Protein AF-A0A1I6XIE6-F1 (afdb_monomer)

pLDDT: mean 72.26, std 13.17, range [36.5, 91.75]

Secondary structure (DSSP, 8-state):
-HHHHHHHHHHHHHHHGGGGTS-HHHHHHHHHHHHHHHHHHHHHHHHHHHHHHHHHHHHHTTGGG---HHHHHHHHHHHHHHHHHHHHHH-S-HHHHHHTT---S-S-S-HHHHHHHHHHHHHHHHHHHHHHHHHGGGSS--

Sequence (142 aa):
MLKSLFIGFLTLLILWVPSYLLDYQITQEIQVPIKWLLIIVGAILLERVVKYLLFYPFKFFGIHKSKNVIVKHLLNFSFSAAYISLWLAVGINPINAVVQGKVPEKIFSNADFLMSALFFTAYAFLFSLLWILFNRGKSEQA

Radius of gyration: 20.96 Å; Cα contacts (8 Å, |Δi|>4): 92; chains: 1; bounding box: 47×37×60 Å

Organism: NCBI:txid477690

Solvent-accessible surface area (backbone atoms only — not comparable to full-atom values): 7848 Å² total; per-residue (Å²): 108,69,68,60,52,50,51,54,50,50,55,52,50,64,66,50,57,58,58,76,76,44,60,77,72,63,23,56,69,52,46,55,60,51,53,53,50,52,50,52,51,49,46,54,50,50,52,51,50,51,52,48,62,67,44,38,57,41,57,75,70,51,53,79,71,51,85,49,66,67,61,49,51,53,50,54,48,27,46,50,50,17,52,52,24,41,50,53,6,30,64,52,57,67,64,57,26,59,76,67,71,46,76,66,97,46,76,62,69,32,69,69,30,39,52,45,16,51,48,29,47,50,51,46,42,50,52,51,51,50,50,46,70,74,48,57,72,65,64,80,77,110

Structure (mmCIF, N/CA/C/O backbone):
data_AF-A0A1I6XIE6-F1
#
_entry.id   AF-A0A1I6XIE6-F1
#
loop_
_atom_site.group_PDB
_atom_site.id
_atom_site.type_symbol
_atom_site.label_atom_id
_atom_site.label_alt_id
_atom_site.label_comp_id
_atom_site.label_asym_id
_atom_site.label_entity_id
_atom_site.label_seq_id
_atom_site.pdbx_PDB_ins_code
_atom_site.Cartn_x
_atom_site.Cartn_y
_atom_site.Cartn_z
_atom_site.occupancy
_atom_site.B_iso_or_equiv
_atom_site.auth_seq_id
_atom_site.auth_comp_id
_atom_site.auth_asym_id
_atom_site.auth_atom_id
_atom_site.pdbx_PDB_model_num
ATOM 1 N N . MET A 1 1 ? -3.804 17.492 -3.279 1.00 50.41 1 MET A N 1
ATOM 2 C CA . MET A 1 1 ? -3.336 16.214 -3.866 1.00 50.41 1 MET A CA 1
ATOM 3 C C . MET A 1 1 ? -3.412 16.213 -5.390 1.00 50.41 1 MET A C 1
ATOM 5 O O . MET A 1 1 ? -2.395 15.940 -6.005 1.00 50.41 1 MET A O 1
ATOM 9 N N . LEU A 1 2 ? -4.541 16.584 -6.014 1.00 56.09 2 LEU A N 1
ATOM 10 C CA . LEU A 1 2 ? -4.630 16.655 -7.484 1.00 56.09 2 LEU A CA 1
ATOM 11 C C . LEU A 1 2 ? -3.647 17.673 -8.093 1.00 56.09 2 LEU A C 1
ATOM 13 O O . LEU A 1 2 ? -2.941 17.354 -9.036 1.00 56.09 2 LEU A O 1
ATOM 17 N N . LYS A 1 3 ? -3.514 18.859 -7.478 1.00 46.00 3 LYS A N 1
ATOM 18 C CA . LYS A 1 3 ? -2.573 19.903 -7.924 1.00 46.00 3 LYS A CA 1
ATOM 19 C C . LYS A 1 3 ? -1.106 19.450 -7.899 1.00 46.00 3 LYS A C 1
ATOM 21 O O . LYS A 1 3 ? -0.375 19.735 -8.830 1.00 46.00 3 LYS A O 1
ATOM 26 N N . SER A 1 4 ? -0.677 18.707 -6.875 1.00 54.34 4 SER A N 1
ATOM 27 C CA . SER A 1 4 ? 0.705 18.207 -6.785 1.00 54.34 4 SER A CA 1
ATOM 28 C C . SER A 1 4 ? 0.983 17.066 -7.766 1.00 54.34 4 SER A C 1
ATOM 30 O O . SER A 1 4 ? 2.081 16.980 -8.299 1.00 54.34 4 SER A O 1
ATOM 32 N N . LEU A 1 5 ? -0.012 16.206 -8.021 1.00 59.00 5 LEU A N 1
ATOM 33 C CA . LEU A 1 5 ? 0.053 15.182 -9.070 1.00 59.00 5 LEU A CA 1
ATOM 34 C C . LEU A 1 5 ? 0.125 15.819 -10.460 1.00 59.00 5 LEU A C 1
ATOM 36 O O . LEU A 1 5 ? 0.943 15.410 -11.272 1.00 59.00 5 LEU A O 1
ATOM 40 N N . PHE A 1 6 ? -0.681 16.853 -10.698 1.00 65.12 6 PHE A N 1
ATOM 41 C CA . PHE A 1 6 ? -0.697 17.602 -11.949 1.00 65.12 6 PHE A CA 1
ATOM 42 C C . PHE A 1 6 ? 0.631 18.320 -12.201 1.00 65.12 6 PHE A C 1
ATOM 44 O O . PHE A 1 6 ? 1.173 18.215 -13.292 1.00 65.12 6 PHE A O 1
ATOM 51 N N . ILE A 1 7 ? 1.202 18.974 -11.183 1.00 68.19 7 ILE A N 1
ATOM 52 C CA . ILE A 1 7 ? 2.517 19.624 -11.290 1.00 68.19 7 ILE A CA 1
ATOM 53 C C . ILE A 1 7 ? 3.618 18.591 -11.562 1.00 68.19 7 ILE A C 1
ATOM 55 O O . ILE A 1 7 ? 4.441 18.826 -12.436 1.00 68.19 7 ILE A O 1
ATOM 59 N N . GLY A 1 8 ? 3.606 17.442 -10.873 1.00 68.94 8 GLY A N 1
ATOM 60 C CA . GLY A 1 8 ? 4.566 16.357 -11.117 1.00 68.94 8 GLY A CA 1
ATOM 61 C C . GLY A 1 8 ? 4.443 15.731 -12.511 1.00 68.94 8 GLY A C 1
ATOM 62 O O . GLY A 1 8 ? 5.443 15.385 -13.132 1.00 68.94 8 GLY A O 1
ATOM 63 N N . PHE A 1 9 ? 3.218 15.616 -13.026 1.00 73.75 9 PHE A N 1
ATOM 64 C CA . PHE A 1 9 ? 2.970 15.185 -14.399 1.00 73.75 9 PHE A CA 1
ATOM 65 C C . PHE A 1 9 ? 3.477 16.221 -15.411 1.00 73.75 9 PHE A C 1
ATOM 67 O O . PHE A 1 9 ? 4.143 15.857 -16.375 1.00 73.75 9 PHE A O 1
ATOM 74 N N . LEU A 1 10 ? 3.230 17.512 -15.164 1.00 67.69 10 LEU A N 1
ATOM 75 C CA . LEU A 1 10 ? 3.666 18.598 -16.043 1.00 67.69 10 LEU A CA 1
ATOM 76 C C . LEU A 1 10 ? 5.197 18.693 -16.118 1.00 67.69 10 LEU A C 1
ATOM 78 O O . LEU A 1 10 ? 5.741 18.854 -17.206 1.00 67.69 10 LEU A O 1
ATOM 82 N N . THR A 1 11 ? 5.903 18.550 -14.991 1.00 68.12 11 THR A N 1
ATOM 83 C CA . THR A 1 11 ? 7.375 18.561 -14.972 1.00 68.12 11 THR A CA 1
ATOM 84 C C . THR A 1 11 ? 7.974 17.364 -15.702 1.00 68.12 11 THR A C 1
ATOM 86 O O . THR A 1 11 ? 8.954 17.533 -16.424 1.00 68.12 11 THR A O 1
ATOM 89 N N . LEU A 1 12 ? 7.373 16.177 -15.590 1.00 66.19 12 LEU A N 1
ATOM 90 C CA . LEU A 1 12 ? 7.780 15.014 -16.385 1.00 66.19 12 LEU A CA 1
ATOM 91 C C . LEU A 1 12 ? 7.573 15.235 -17.888 1.00 66.19 12 LEU A C 1
ATOM 93 O O . LEU A 1 12 ? 8.435 14.876 -18.686 1.00 66.19 12 LEU A O 1
ATOM 97 N N . LEU A 1 13 ? 6.454 15.849 -18.270 1.00 64.56 13 LEU A N 1
ATOM 98 C CA . LEU A 1 13 ? 6.112 16.114 -19.667 1.00 64.56 13 LEU A CA 1
ATOM 99 C C . LEU A 1 13 ? 7.070 17.149 -20.286 1.00 64.56 13 LEU A C 1
ATOM 101 O O . LEU A 1 13 ? 7.556 16.950 -21.397 1.00 64.56 13 LEU A O 1
ATOM 105 N N . ILE A 1 14 ? 7.428 18.192 -19.530 1.00 64.88 14 ILE A N 1
ATOM 106 C CA . ILE A 1 14 ? 8.407 19.218 -19.934 1.00 64.88 14 ILE A CA 1
ATOM 107 C C . ILE A 1 14 ? 9.820 18.638 -20.086 1.00 64.88 14 ILE A C 1
ATOM 109 O O . ILE A 1 14 ? 10.553 19.069 -20.969 1.00 64.88 14 ILE A O 1
ATOM 113 N N . LEU A 1 15 ? 10.205 17.650 -19.273 1.00 61.19 15 LEU A N 1
ATOM 114 C CA . LEU A 1 15 ? 11.486 16.950 -19.431 1.00 61.19 15 LEU A CA 1
ATOM 115 C C . LEU A 1 15 ? 11.482 15.989 -20.632 1.00 61.19 15 LEU A C 1
ATOM 117 O O . LEU A 1 15 ? 12.531 15.738 -21.214 1.00 61.19 15 LEU A O 1
ATOM 121 N N . TRP A 1 16 ? 10.316 15.469 -21.024 1.00 58.91 16 TRP A N 1
ATOM 122 C CA . TRP A 1 16 ? 10.178 14.475 -22.092 1.00 58.91 16 TRP A CA 1
ATOM 123 C C . TRP A 1 16 ? 10.113 15.088 -23.502 1.00 58.91 16 TRP A C 1
ATOM 125 O O . TRP A 1 16 ? 10.721 14.555 -24.428 1.00 58.91 16 TRP A O 1
ATOM 135 N N . VAL A 1 17 ? 9.439 16.227 -23.683 1.00 61.22 17 VAL A N 1
ATOM 136 C CA . VAL A 1 17 ? 9.246 16.880 -25.001 1.00 61.22 17 VAL A CA 1
ATOM 137 C C . VAL A 1 17 ? 10.556 17.277 -25.719 1.00 61.22 17 VAL A C 1
ATOM 139 O O . VAL A 1 17 ? 10.661 17.020 -26.920 1.00 61.22 17 VAL A O 1
ATOM 142 N N . PRO A 1 18 ? 11.592 17.820 -25.047 1.00 57.53 18 PRO A N 1
ATOM 143 C CA . PRO A 1 18 ? 12.859 18.175 -25.696 1.00 57.53 18 PRO A CA 1
ATOM 144 C C . PRO A 1 18 ? 13.613 16.964 -26.259 1.00 57.53 18 PRO A C 1
ATOM 146 O O . PRO A 1 18 ? 14.385 17.102 -27.204 1.00 57.53 18 PRO A O 1
ATOM 149 N N 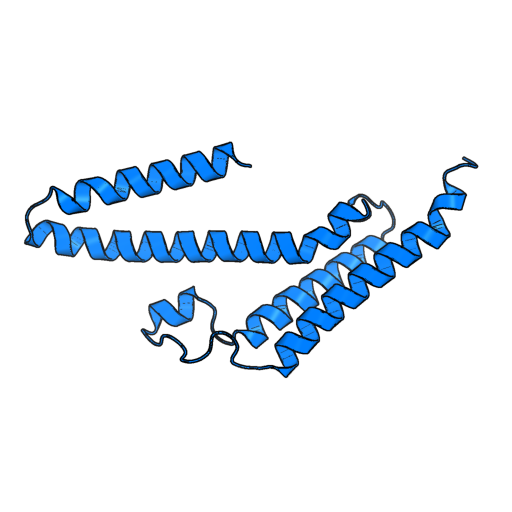. SER A 1 19 ? 13.357 15.763 -25.724 1.00 55.78 19 SER A N 1
ATOM 150 C CA . SER A 1 19 ? 14.005 14.521 -26.161 1.00 55.78 19 SER A CA 1
ATOM 151 C C . SER A 1 19 ? 13.533 14.005 -27.527 1.00 55.78 19 SER A C 1
ATOM 153 O O . SER A 1 19 ? 14.068 13.015 -28.003 1.00 55.78 19 SER A O 1
ATOM 155 N N . TYR A 1 20 ? 12.562 14.654 -28.177 1.00 54.84 20 TYR A N 1
ATOM 156 C CA . TYR A 1 20 ? 12.183 14.363 -29.569 1.00 54.84 20 TYR A CA 1
ATOM 157 C C . TYR A 1 20 ? 12.653 15.433 -30.564 1.00 54.84 20 TYR A C 1
ATOM 159 O O . TYR A 1 20 ? 12.559 15.219 -31.768 1.00 54.84 20 TYR A O 1
ATOM 167 N N . LEU A 1 21 ? 13.149 16.575 -30.073 1.00 58.03 21 LEU A N 1
ATOM 168 C CA . LEU A 1 21 ? 13.565 17.725 -30.889 1.00 58.03 21 LEU A CA 1
ATOM 169 C C . LEU A 1 21 ? 15.095 17.860 -31.013 1.00 58.03 21 LEU A C 1
ATOM 171 O O . LEU A 1 21 ? 15.567 18.699 -31.773 1.00 58.03 21 LEU A O 1
ATOM 175 N N . LEU A 1 22 ? 15.865 17.055 -30.271 1.00 54.62 22 LEU A N 1
ATOM 176 C CA . LEU A 1 22 ? 17.331 17.063 -30.258 1.00 54.62 22 LEU A CA 1
ATOM 177 C C . LEU A 1 22 ? 17.918 15.945 -31.135 1.00 54.62 22 LEU A C 1
ATOM 179 O O . LEU A 1 22 ? 17.409 14.825 -31.145 1.00 54.62 22 LEU A O 1
ATOM 183 N N . ASP A 1 23 ? 19.015 16.273 -31.820 1.00 52.06 23 ASP A N 1
ATOM 184 C CA . ASP A 1 23 ? 19.761 15.446 -32.779 1.00 52.06 23 ASP A CA 1
ATOM 185 C C . ASP A 1 23 ? 20.132 14.048 -32.238 1.00 52.06 23 ASP A C 1
ATOM 187 O O . ASP A 1 23 ? 20.514 13.929 -31.070 1.00 52.06 23 ASP A O 1
ATOM 191 N N . TYR A 1 24 ? 20.040 13.005 -33.081 1.00 52.31 24 TYR A N 1
ATOM 192 C CA . TYR A 1 24 ? 19.888 11.574 -32.710 1.00 52.31 24 TYR A CA 1
ATOM 193 C C . TYR A 1 24 ? 20.931 11.040 -31.698 1.00 52.31 24 TYR A C 1
ATOM 195 O O . TYR A 1 24 ? 20.648 10.140 -30.902 1.00 52.31 24 TYR A O 1
ATOM 203 N N . GLN A 1 25 ? 22.150 11.593 -31.713 1.00 50.16 25 GLN A N 1
ATOM 204 C CA . GLN A 1 25 ? 23.245 11.206 -30.812 1.00 50.16 25 GLN A CA 1
ATOM 205 C C . GLN A 1 25 ? 23.153 11.862 -29.424 1.00 50.16 25 GLN A C 1
ATOM 207 O O . GLN A 1 25 ? 23.402 11.195 -28.423 1.00 50.16 25 GLN A O 1
ATOM 212 N N . ILE A 1 26 ? 22.708 13.119 -29.340 1.00 53.44 26 ILE A N 1
ATOM 213 C CA . ILE A 1 26 ? 22.416 13.807 -28.067 1.00 53.44 26 ILE A CA 1
ATOM 214 C C . ILE A 1 26 ? 21.139 13.222 -27.448 1.00 53.44 26 ILE A C 1
ATOM 216 O O . ILE A 1 26 ? 20.995 13.126 -26.226 1.00 53.44 26 ILE A O 1
ATOM 220 N N . THR A 1 27 ? 20.214 12.763 -28.293 1.00 52.03 27 THR A N 1
ATOM 221 C CA . THR A 1 27 ? 18.988 12.106 -27.852 1.00 52.03 27 THR A CA 1
ATOM 222 C C . THR A 1 27 ? 19.258 10.805 -27.106 1.00 52.03 27 THR A C 1
ATOM 224 O O . THR A 1 27 ? 18.602 10.567 -26.101 1.00 52.03 27 THR A O 1
ATOM 227 N N . GLN A 1 28 ? 20.222 9.976 -27.521 1.00 52.72 28 GLN A N 1
ATOM 228 C CA . GLN A 1 28 ? 20.544 8.715 -26.828 1.00 52.72 28 GLN A CA 1
ATOM 229 C C . GLN A 1 28 ? 21.084 8.952 -25.406 1.00 52.72 28 GLN A C 1
ATOM 231 O O . GLN A 1 28 ? 20.621 8.304 -24.463 1.00 52.72 28 GLN A O 1
ATOM 236 N N . GLU A 1 29 ? 21.994 9.916 -25.230 1.00 58.81 29 GLU A N 1
ATOM 237 C CA . GLU A 1 29 ? 22.580 10.235 -23.918 1.00 58.81 29 GLU A CA 1
ATOM 238 C C . GLU A 1 29 ? 21.563 10.843 -22.940 1.00 58.81 29 GLU A C 1
ATOM 240 O O . GLU A 1 29 ? 21.622 10.572 -21.742 1.00 58.81 29 GLU A O 1
ATOM 245 N N . ILE A 1 30 ? 20.583 11.607 -23.436 1.00 60.75 30 ILE A N 1
ATOM 246 C CA . ILE A 1 30 ? 19.539 12.238 -22.611 1.00 60.75 30 ILE A CA 1
ATOM 247 C C . ILE A 1 30 ? 18.326 11.308 -22.398 1.00 60.75 30 ILE A C 1
ATOM 249 O O . ILE A 1 30 ? 17.695 11.323 -21.335 1.00 60.75 30 ILE A O 1
ATOM 253 N N . GLN A 1 31 ? 17.994 10.450 -23.368 1.00 60.81 31 GLN A N 1
ATOM 254 C CA . GLN A 1 31 ? 16.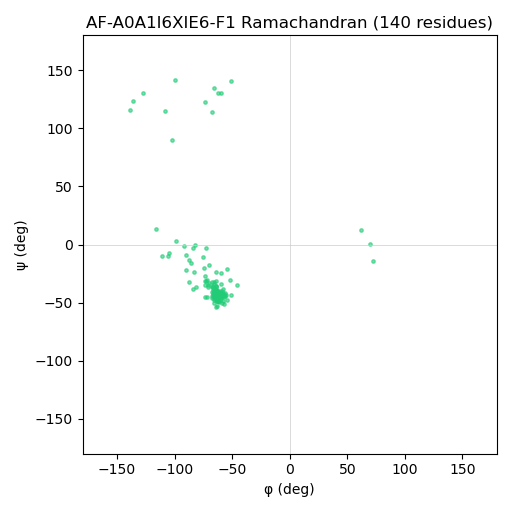841 9.547 -23.285 1.00 60.81 31 GLN A CA 1
ATOM 255 C C . GLN A 1 31 ? 17.005 8.473 -22.211 1.00 60.81 31 GLN A C 1
ATOM 257 O O . GLN A 1 31 ? 16.011 8.098 -21.587 1.00 60.81 31 GLN A O 1
ATOM 262 N N . VAL A 1 32 ? 18.218 7.958 -21.989 1.00 65.56 32 VAL A N 1
ATOM 263 C CA . VAL A 1 32 ? 18.444 6.912 -20.980 1.00 65.56 32 VAL A CA 1
ATOM 264 C C . VAL A 1 32 ? 18.144 7.439 -19.565 1.00 65.56 32 VAL A C 1
ATOM 266 O O . VAL A 1 32 ? 17.278 6.854 -18.907 1.00 65.56 32 VAL A O 1
ATOM 269 N N . PRO A 1 33 ? 18.723 8.564 -19.098 1.00 66.75 33 PRO A N 1
ATOM 270 C CA . PRO A 1 33 ? 18.370 9.168 -17.811 1.00 66.75 33 PRO A CA 1
ATOM 271 C C . PRO A 1 33 ? 16.879 9.504 -17.670 1.00 66.75 33 PRO A C 1
ATOM 273 O O . PRO A 1 33 ? 16.292 9.236 -16.622 1.00 66.75 33 PRO A O 1
ATOM 276 N N . ILE A 1 34 ? 16.238 10.040 -18.717 1.00 68.31 34 ILE A N 1
ATOM 277 C CA . ILE A 1 34 ? 14.806 10.387 -18.685 1.00 68.31 34 ILE A CA 1
ATOM 278 C C . ILE A 1 34 ? 13.924 9.139 -18.561 1.00 68.31 34 ILE A C 1
ATOM 280 O O . ILE A 1 34 ? 12.962 9.144 -17.790 1.00 68.31 34 ILE A O 1
ATOM 284 N N . LYS A 1 35 ? 14.244 8.053 -19.278 1.00 64.19 35 LYS A N 1
ATOM 285 C CA . LYS A 1 35 ? 13.528 6.772 -19.155 1.00 64.19 35 LYS A CA 1
ATOM 286 C C . LYS A 1 35 ? 13.613 6.235 -17.728 1.00 64.19 35 LYS A C 1
ATOM 288 O O . LYS A 1 35 ? 12.587 5.868 -17.160 1.00 64.19 35 LYS A O 1
ATOM 293 N N . TRP A 1 36 ? 14.800 6.251 -17.122 1.00 66.69 36 TRP A N 1
ATOM 294 C CA . TRP A 1 36 ? 14.973 5.842 -15.725 1.00 66.69 36 TRP A CA 1
ATOM 295 C C . TRP A 1 36 ? 14.206 6.737 -14.756 1.00 66.69 36 TRP A C 1
ATOM 297 O O . TRP A 1 36 ? 13.536 6.228 -13.859 1.00 66.69 36 TRP A O 1
ATOM 307 N N . LEU A 1 37 ? 14.235 8.053 -14.964 1.00 71.56 37 LEU A N 1
ATOM 308 C CA . LEU A 1 37 ? 13.479 9.003 -14.153 1.00 71.56 37 LEU A CA 1
ATOM 309 C C . LEU A 1 37 ? 11.967 8.729 -14.223 1.00 71.56 37 LEU A C 1
ATOM 311 O O . LEU A 1 37 ? 11.308 8.677 -13.187 1.00 71.56 37 LEU A O 1
ATOM 315 N N . LEU A 1 38 ? 11.422 8.478 -15.416 1.00 66.56 38 LEU A N 1
ATOM 316 C CA . LEU A 1 38 ? 10.014 8.110 -15.604 1.00 66.56 38 LEU A CA 1
ATOM 317 C C . LEU A 1 38 ? 9.651 6.805 -14.892 1.00 66.56 38 LEU A C 1
ATOM 319 O O . LEU A 1 38 ? 8.602 6.730 -14.254 1.00 66.56 38 LEU A O 1
ATOM 323 N N . ILE A 1 39 ? 10.519 5.796 -14.958 1.00 67.81 39 ILE A N 1
ATOM 324 C CA . ILE A 1 39 ? 10.309 4.513 -14.279 1.00 67.81 39 ILE A CA 1
ATOM 325 C C . ILE A 1 39 ? 10.317 4.706 -12.761 1.00 67.81 39 ILE A C 1
ATOM 327 O O . ILE A 1 39 ? 9.422 4.209 -12.078 1.00 67.81 39 ILE A O 1
ATOM 331 N N . ILE A 1 40 ? 11.293 5.446 -12.229 1.00 68.56 40 ILE A N 1
ATOM 332 C CA . ILE A 1 40 ? 11.398 5.730 -10.793 1.00 68.56 40 ILE A CA 1
ATOM 333 C C . ILE A 1 40 ? 10.155 6.488 -10.322 1.00 68.56 40 ILE A C 1
ATOM 335 O O . ILE A 1 40 ? 9.530 6.097 -9.335 1.00 68.56 40 ILE A O 1
ATOM 339 N N . VAL A 1 41 ? 9.750 7.540 -11.038 1.00 72.94 41 VAL A N 1
ATOM 340 C CA . VAL A 1 41 ? 8.551 8.304 -10.676 1.00 72.94 41 VAL A CA 1
ATOM 341 C C . VAL A 1 41 ? 7.294 7.440 -10.787 1.00 72.94 41 VAL A C 1
ATOM 343 O O . VAL A 1 41 ? 6.455 7.482 -9.887 1.00 72.94 41 VAL A O 1
ATOM 346 N N . GLY A 1 42 ? 7.176 6.611 -11.825 1.00 70.12 42 GLY A N 1
ATOM 347 C CA . GLY A 1 42 ? 6.083 5.652 -11.979 1.00 70.12 42 GLY A CA 1
ATOM 348 C C . GLY A 1 42 ? 5.999 4.667 -10.811 1.00 70.12 42 GLY A C 1
ATOM 349 O O . GLY A 1 42 ? 4.920 4.480 -10.247 1.00 70.12 42 GLY A O 1
ATOM 350 N N . ALA A 1 43 ? 7.131 4.106 -10.382 1.00 69.75 43 ALA A N 1
ATOM 351 C CA . ALA A 1 43 ? 7.197 3.212 -9.229 1.00 69.75 43 ALA A CA 1
ATOM 352 C C . ALA A 1 43 ? 6.789 3.920 -7.926 1.00 69.75 43 ALA A C 1
ATOM 354 O O . ALA A 1 43 ? 5.989 3.380 -7.163 1.00 69.75 43 ALA A O 1
ATOM 355 N N . ILE A 1 44 ? 7.253 5.155 -7.704 1.00 71.88 44 ILE A N 1
ATOM 356 C CA . ILE A 1 44 ? 6.872 5.968 -6.535 1.00 71.88 44 ILE A CA 1
ATOM 357 C C . ILE A 1 44 ? 5.367 6.277 -6.541 1.00 71.88 44 ILE A C 1
ATOM 359 O O . ILE A 1 44 ? 4.710 6.239 -5.495 1.00 71.88 44 ILE A O 1
ATOM 363 N N . LEU A 1 45 ? 4.799 6.606 -7.704 1.00 76.25 45 LEU A N 1
ATOM 364 C CA . LEU A 1 45 ? 3.365 6.860 -7.846 1.00 76.25 45 LEU A CA 1
A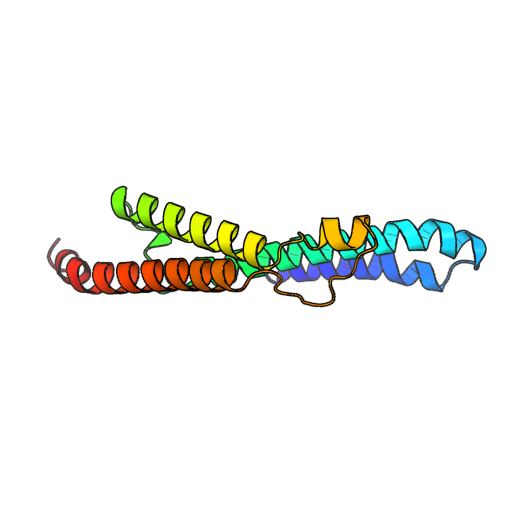TOM 365 C C . LEU A 1 45 ? 2.550 5.596 -7.572 1.00 76.25 45 LEU A C 1
ATOM 367 O O . LEU A 1 45 ? 1.581 5.657 -6.813 1.00 76.25 45 LEU A O 1
ATOM 371 N N . LEU A 1 46 ? 2.965 4.459 -8.126 1.00 77.50 46 LEU A N 1
ATOM 372 C CA . LEU A 1 46 ? 2.326 3.169 -7.893 1.00 77.50 46 LEU A CA 1
ATOM 373 C C . LEU A 1 46 ? 2.384 2.778 -6.411 1.00 77.50 46 LEU A C 1
ATOM 375 O O . LEU A 1 46 ? 1.356 2.431 -5.832 1.00 77.50 46 LEU A O 1
ATOM 379 N N . GLU A 1 47 ? 3.538 2.933 -5.763 1.00 78.94 47 GLU A N 1
ATOM 380 C CA . GLU A 1 47 ? 3.694 2.706 -4.323 1.00 78.94 47 GLU A CA 1
ATOM 381 C C . GLU A 1 47 ? 2.724 3.575 -3.507 1.00 78.94 47 GLU A C 1
ATOM 383 O O . GLU A 1 47 ? 2.067 3.092 -2.580 1.00 78.94 47 GLU A O 1
ATOM 388 N N . ARG A 1 48 ? 2.578 4.858 -3.865 1.00 78.25 48 ARG A N 1
ATOM 389 C CA . ARG A 1 48 ? 1.619 5.757 -3.207 1.00 78.25 48 ARG A CA 1
ATOM 390 C C . ARG A 1 48 ? 0.173 5.314 -3.404 1.00 78.25 48 ARG A C 1
ATOM 392 O O . ARG A 1 48 ? -0.597 5.380 -2.446 1.00 78.25 48 ARG A O 1
ATOM 399 N N . VAL A 1 49 ? -0.199 4.876 -4.606 1.00 79.50 49 VAL A N 1
ATOM 400 C CA . VAL A 1 49 ? -1.550 4.369 -4.898 1.00 79.50 49 VAL A CA 1
ATOM 401 C C . VAL A 1 49 ? -1.834 3.110 -4.084 1.00 79.50 49 VAL A C 1
ATOM 403 O O . VAL A 1 49 ? -2.870 3.037 -3.428 1.00 79.50 49 VAL A O 1
ATOM 406 N N . VAL A 1 50 ? -0.895 2.165 -4.042 1.00 83.12 50 VAL A N 1
ATOM 407 C CA . VAL A 1 50 ? -1.013 0.933 -3.250 1.00 83.12 50 VAL A CA 1
ATOM 408 C C . VAL A 1 50 ? -1.199 1.247 -1.767 1.00 83.12 50 VAL A C 1
ATOM 410 O O . VAL A 1 50 ? -2.154 0.772 -1.150 1.00 83.12 50 VAL A O 1
ATOM 413 N N . LYS A 1 51 ? -0.341 2.100 -1.194 1.00 84.50 51 LYS A N 1
ATOM 414 C CA . LYS A 1 51 ? -0.474 2.535 0.206 1.00 84.50 51 LYS A CA 1
ATOM 415 C C . LYS A 1 51 ? -1.825 3.196 0.459 1.00 84.50 51 LYS A C 1
ATOM 417 O O . LYS A 1 51 ? -2.448 2.939 1.484 1.00 84.50 51 LYS A O 1
ATOM 422 N N . TYR A 1 52 ? -2.293 4.029 -0.468 1.00 83.19 52 TYR A N 1
ATOM 423 C CA . TYR A 1 52 ? -3.592 4.680 -0.348 1.00 83.19 52 TYR A CA 1
ATOM 424 C C . TYR A 1 52 ? -4.749 3.674 -0.357 1.00 83.19 52 TYR A C 1
ATOM 426 O O . TYR A 1 52 ? -5.639 3.785 0.483 1.00 83.19 52 TYR A O 1
ATOM 434 N N . LEU A 1 53 ? -4.725 2.688 -1.258 1.00 82.38 53 LEU A N 1
ATOM 435 C CA . LEU A 1 53 ? -5.747 1.642 -1.354 1.00 82.38 53 LEU A CA 1
ATOM 436 C C . LEU A 1 53 ? -5.796 0.782 -0.088 1.00 82.38 53 LEU A C 1
ATOM 438 O O . LEU A 1 53 ? -6.869 0.598 0.480 1.00 82.38 53 LEU A O 1
ATOM 442 N N . LEU A 1 54 ? -4.638 0.334 0.402 1.00 82.44 54 LEU A N 1
ATOM 443 C CA . LEU A 1 54 ? -4.544 -0.445 1.641 1.00 82.44 54 LEU A CA 1
ATOM 444 C C . LEU A 1 54 ? -4.993 0.357 2.871 1.00 82.44 54 LEU A C 1
ATOM 446 O O . LEU A 1 54 ? -5.536 -0.204 3.818 1.00 82.44 54 LEU A O 1
ATOM 450 N N . PHE A 1 55 ? -4.787 1.675 2.864 1.00 81.69 55 PHE A N 1
ATOM 451 C CA . PHE A 1 55 ? -5.188 2.552 3.963 1.00 81.69 55 PHE A CA 1
ATOM 452 C C . PHE A 1 55 ? -6.651 3.026 3.873 1.00 81.69 55 PHE A C 1
ATOM 454 O O . PHE A 1 55 ? -7.211 3.527 4.852 1.00 81.69 55 PHE A O 1
ATOM 461 N N . TYR A 1 56 ? -7.288 2.885 2.708 1.00 81.88 56 TYR A N 1
ATOM 462 C CA . TYR A 1 56 ? -8.635 3.390 2.445 1.00 81.88 56 TYR A CA 1
ATOM 463 C C . TYR A 1 56 ? -9.700 2.894 3.439 1.00 81.88 56 TYR A C 1
ATOM 465 O O . TYR A 1 56 ? -10.449 3.743 3.935 1.00 81.88 56 TYR A O 1
ATOM 473 N N . PRO A 1 57 ? -9.744 1.600 3.828 1.00 72.38 57 PRO A N 1
ATOM 474 C CA . PRO A 1 57 ? -10.677 1.103 4.842 1.00 72.38 57 PRO A CA 1
ATOM 475 C C . PRO A 1 57 ? -10.660 1.932 6.134 1.00 72.38 57 PRO A C 1
ATOM 477 O O . PRO A 1 57 ? -11.698 2.323 6.664 1.00 72.38 57 PRO A O 1
ATOM 480 N N . PHE A 1 58 ? -9.468 2.290 6.609 1.00 75.56 58 PHE A N 1
ATOM 481 C CA . PHE A 1 58 ? -9.275 3.027 7.864 1.00 75.56 58 PHE A CA 1
ATOM 482 C C . PHE A 1 58 ? -9.698 4.483 7.761 1.00 75.56 58 PHE A C 1
ATOM 484 O O . PHE A 1 58 ? -10.138 5.106 8.739 1.00 75.56 58 PHE A O 1
ATOM 491 N N . LYS A 1 59 ? -9.546 5.043 6.562 1.00 81.62 59 LYS A N 1
ATOM 492 C CA . LYS A 1 59 ? -10.006 6.387 6.259 1.00 81.62 59 LYS A CA 1
ATOM 493 C C . LYS A 1 59 ? -11.527 6.439 6.180 1.00 81.62 59 LYS A C 1
ATOM 495 O O . LYS A 1 59 ? -12.108 7.333 6.792 1.00 81.62 59 LYS A O 1
ATOM 500 N N . PHE A 1 60 ? -12.141 5.476 5.492 1.00 79.75 60 PHE A N 1
ATOM 501 C CA . PHE A 1 60 ? -13.590 5.363 5.323 1.00 79.75 60 PHE A CA 1
ATOM 502 C C . PHE A 1 60 ? -14.316 5.298 6.671 1.00 79.75 60 PHE A C 1
ATOM 504 O O . PHE A 1 60 ? -15.260 6.044 6.911 1.00 79.75 60 PHE A O 1
ATOM 511 N N . PHE A 1 61 ? -13.800 4.489 7.595 1.00 77.25 61 PHE A N 1
ATOM 512 C CA . PHE A 1 61 ? -14.367 4.330 8.931 1.00 77.25 61 PHE A CA 1
ATOM 513 C C . PHE A 1 61 ? -13.957 5.431 9.934 1.00 77.25 61 PHE A C 1
ATOM 515 O O . PHE A 1 61 ? -14.351 5.397 11.096 1.00 77.25 61 PHE A O 1
ATOM 522 N N . GLY A 1 62 ? -13.141 6.416 9.541 1.00 77.12 62 GLY A N 1
ATOM 523 C CA . GLY A 1 62 ? -12.714 7.508 10.433 1.00 77.12 62 GLY A CA 1
ATOM 524 C C . GLY A 1 62 ? -11.760 7.095 11.567 1.00 77.12 62 GLY A C 1
ATOM 525 O O . GLY A 1 62 ? -11.301 7.939 12.336 1.00 77.12 62 GLY A O 1
ATOM 526 N N . ILE A 1 63 ? -11.397 5.815 11.646 1.00 78.75 63 ILE A N 1
ATOM 527 C CA . ILE A 1 63 ? -10.650 5.229 12.767 1.00 78.75 63 ILE A CA 1
ATOM 528 C C . ILE A 1 63 ? -9.173 5.632 12.747 1.00 78.75 63 ILE A C 1
ATOM 530 O O . ILE A 1 63 ? -8.519 5.667 13.786 1.00 78.75 63 ILE A O 1
ATOM 534 N N . HIS A 1 64 ? -8.663 6.071 11.595 1.00 75.69 64 HIS A N 1
ATOM 535 C CA . HIS A 1 64 ? -7.344 6.700 11.483 1.00 75.69 64 HIS A CA 1
ATOM 536 C C . HIS A 1 64 ? -7.140 7.908 12.425 1.00 75.69 64 HIS A C 1
ATOM 538 O O . HIS A 1 64 ? -5.996 8.263 12.706 1.00 75.69 64 HIS A O 1
ATOM 544 N N . LYS A 1 65 ? -8.219 8.541 12.920 1.00 78.75 65 LYS A N 1
ATOM 545 C CA . LYS A 1 65 ? -8.173 9.632 13.915 1.00 78.75 65 LYS A CA 1
ATOM 546 C C . LYS A 1 65 ? -8.448 9.176 15.351 1.00 78.75 65 LYS A C 1
ATOM 548 O O . LYS A 1 65 ? -8.521 10.015 16.248 1.00 78.75 65 LYS A O 1
ATOM 553 N N . SER A 1 66 ? -8.635 7.878 15.581 1.00 77.12 66 SER A N 1
ATOM 554 C CA . SER A 1 66 ? -8.922 7.354 16.913 1.00 77.12 66 SER A CA 1
ATOM 555 C C . SER A 1 66 ? -7.780 7.685 17.874 1.00 77.12 66 SER A C 1
ATOM 557 O O . SER A 1 66 ? -6.610 7.434 17.583 1.00 77.12 66 SER A O 1
ATOM 559 N N . LYS A 1 67 ? -8.127 8.234 19.043 1.00 79.88 67 LYS A N 1
ATOM 560 C CA . LYS A 1 67 ? -7.176 8.475 20.140 1.00 79.88 67 LYS A CA 1
ATOM 561 C C . LYS A 1 67 ? -6.809 7.183 20.881 1.00 79.88 67 LYS A C 1
ATOM 563 O O . LYS A 1 67 ? -5.883 7.188 21.684 1.00 79.88 67 LYS A O 1
ATOM 568 N N . ASN A 1 68 ? -7.523 6.081 20.628 1.00 84.50 68 ASN A N 1
ATOM 569 C CA . ASN A 1 68 ? -7.279 4.816 21.306 1.00 84.50 68 ASN A CA 1
ATOM 570 C C . ASN A 1 68 ? -5.989 4.155 20.784 1.00 84.50 68 ASN A C 1
ATOM 572 O O . ASN A 1 68 ? -5.851 3.866 19.593 1.00 84.50 68 ASN A O 1
ATOM 576 N N . VAL A 1 69 ? -5.052 3.897 21.699 1.00 84.00 69 VAL A N 1
ATOM 577 C CA . VAL A 1 69 ? -3.725 3.341 21.401 1.00 84.00 69 VAL A CA 1
ATOM 578 C C . VAL A 1 69 ? -3.815 1.940 20.793 1.00 84.00 69 VAL A C 1
ATOM 580 O O . VAL A 1 69 ? -3.089 1.661 19.839 1.00 84.00 69 VAL A O 1
ATOM 583 N N . ILE A 1 70 ? -4.731 1.096 21.283 1.00 84.81 70 ILE A N 1
ATOM 584 C CA . ILE A 1 70 ? -4.928 -0.289 20.817 1.00 84.81 70 ILE A CA 1
ATOM 585 C C . ILE A 1 70 ? -5.374 -0.282 19.359 1.00 84.81 70 ILE A C 1
ATOM 587 O O . ILE A 1 70 ? -4.787 -0.947 18.510 1.00 84.81 70 ILE A O 1
ATOM 591 N N . VAL A 1 71 ? -6.375 0.544 19.065 1.00 83.38 71 VAL A N 1
ATOM 592 C CA . VAL A 1 71 ? -6.902 0.733 17.715 1.00 83.38 71 VAL A CA 1
ATOM 593 C C . VAL A 1 71 ? -5.793 1.195 16.776 1.00 83.38 71 VAL A C 1
ATOM 595 O O . VAL A 1 71 ? -5.592 0.608 15.719 1.00 83.38 71 VAL A O 1
ATOM 598 N N . LYS A 1 72 ? -5.014 2.202 17.180 1.00 83.81 72 LYS A N 1
ATOM 599 C CA . LYS A 1 72 ? -3.915 2.728 16.365 1.00 83.81 72 LYS A CA 1
ATOM 600 C C . LYS A 1 72 ? -2.831 1.677 16.095 1.00 83.81 72 LYS A C 1
ATOM 602 O O . LYS A 1 72 ? -2.346 1.589 14.971 1.00 83.81 72 LYS A O 1
ATOM 607 N N . HIS A 1 73 ? -2.471 0.872 17.095 1.00 86.00 73 HIS A N 1
ATOM 608 C CA . HIS A 1 73 ? -1.470 -0.187 16.938 1.00 86.00 73 HIS A CA 1
ATOM 609 C C . HIS A 1 73 ? -1.962 -1.297 16.015 1.00 86.00 73 HIS A C 1
ATOM 611 O O . HIS A 1 73 ? -1.235 -1.686 15.103 1.00 86.00 73 HIS A O 1
ATOM 617 N N . LEU A 1 74 ? -3.202 -1.757 16.193 1.00 85.94 74 LEU A N 1
ATOM 618 C CA . LEU A 1 74 ? -3.760 -2.820 15.363 1.00 85.94 74 LEU A CA 1
ATOM 619 C C . LEU A 1 74 ? -3.894 -2.391 13.898 1.00 85.94 74 LEU A C 1
ATOM 621 O O . LEU A 1 74 ? -3.593 -3.164 12.988 1.00 85.94 74 LEU A O 1
ATOM 625 N N . LEU A 1 75 ? -4.289 -1.138 13.672 1.00 83.81 75 LEU A N 1
ATOM 626 C CA . LEU A 1 75 ? -4.350 -0.539 12.344 1.00 83.81 75 LEU A CA 1
ATOM 627 C C . LEU A 1 75 ? -2.969 -0.463 11.687 1.00 83.81 75 LEU A C 1
ATOM 629 O O . LEU A 1 75 ? -2.807 -0.899 10.549 1.00 83.81 75 LEU A O 1
ATOM 633 N N . ASN A 1 76 ? -1.967 0.039 12.411 1.00 85.44 76 ASN A N 1
ATOM 634 C CA . ASN A 1 76 ? -0.597 0.132 11.906 1.00 85.44 76 ASN A CA 1
ATOM 635 C C . ASN A 1 76 ? -0.011 -1.248 11.597 1.00 85.44 76 ASN A C 1
ATOM 637 O O . ASN A 1 76 ? 0.648 -1.415 10.569 1.00 85.44 76 ASN A O 1
ATOM 641 N N . PHE A 1 77 ? -0.271 -2.232 12.460 1.00 89.75 77 PHE A N 1
ATOM 6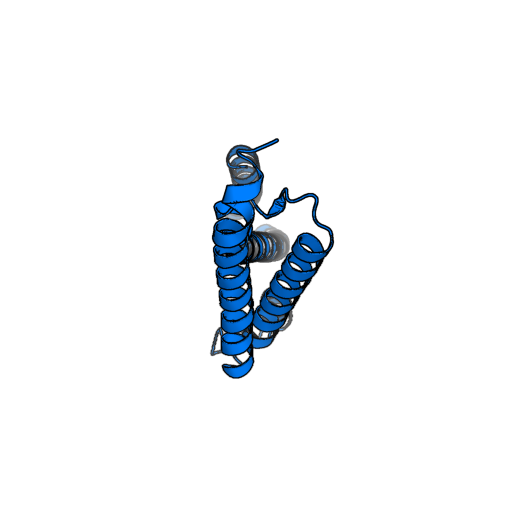42 C CA . PHE A 1 77 ? 0.162 -3.608 12.257 1.00 89.75 77 PHE A CA 1
ATOM 643 C C . PHE A 1 77 ? -0.484 -4.201 11.008 1.00 89.75 77 PHE A C 1
ATOM 645 O O . PHE A 1 77 ? 0.223 -4.657 10.115 1.00 89.75 77 PHE A O 1
ATOM 652 N N . SER A 1 78 ? -1.812 -4.125 10.905 1.00 86.88 78 SER A N 1
ATOM 653 C CA . SER A 1 78 ? -2.545 -4.727 9.789 1.00 86.88 78 SER A CA 1
ATOM 654 C C . SER A 1 78 ? -2.179 -4.078 8.454 1.00 86.88 78 SER A C 1
ATOM 656 O O . SER A 1 78 ? -1.992 -4.775 7.462 1.00 86.88 78 SER A O 1
ATOM 658 N N . PHE A 1 79 ? -2.004 -2.752 8.434 1.00 88.06 79 PHE A N 1
ATOM 659 C CA . PHE A 1 79 ? -1.502 -2.038 7.261 1.00 88.06 79 PHE A CA 1
ATOM 660 C C . PHE A 1 79 ? -0.093 -2.497 6.870 1.00 88.06 79 PHE A C 1
ATOM 662 O O . PHE A 1 79 ? 0.151 -2.802 5.705 1.00 88.06 79 PHE A O 1
ATOM 669 N N . SER A 1 80 ? 0.831 -2.558 7.832 1.00 88.81 80 SER A N 1
ATOM 670 C CA . SER A 1 80 ? 2.223 -2.942 7.567 1.00 88.81 80 SER A CA 1
ATOM 671 C C . SER A 1 80 ? 2.320 -4.387 7.087 1.00 88.81 80 SER A C 1
ATOM 673 O O . SER A 1 80 ? 3.025 -4.659 6.119 1.00 88.81 80 SER A O 1
ATOM 675 N N . ALA A 1 81 ? 1.568 -5.294 7.714 1.00 88.19 81 ALA A N 1
ATOM 676 C CA . ALA A 1 81 ? 1.492 -6.695 7.328 1.00 88.19 81 ALA A CA 1
ATOM 677 C C . ALA A 1 81 ? 0.914 -6.848 5.914 1.00 88.19 81 ALA A C 1
ATOM 679 O O . ALA A 1 81 ? 1.546 -7.476 5.071 1.00 88.19 81 ALA A O 1
ATOM 680 N N . ALA A 1 82 ? -0.209 -6.187 5.608 1.00 87.69 82 ALA A N 1
ATOM 681 C CA . ALA A 1 82 ? -0.787 -6.199 4.265 1.00 87.69 82 ALA A CA 1
ATOM 682 C C . ALA A 1 82 ? 0.183 -5.645 3.209 1.00 87.69 82 ALA A C 1
ATOM 684 O O . ALA A 1 82 ? 0.332 -6.227 2.138 1.00 87.69 82 ALA A O 1
ATOM 685 N N . TYR A 1 83 ? 0.874 -4.546 3.521 1.00 87.38 83 TYR A N 1
ATOM 686 C CA . TYR A 1 83 ? 1.832 -3.905 2.624 1.00 87.38 83 TYR A CA 1
ATOM 687 C C . TYR A 1 83 ? 3.052 -4.789 2.341 1.00 87.38 83 TYR A C 1
ATOM 689 O O . TYR A 1 83 ? 3.421 -4.970 1.182 1.00 87.38 83 TYR A O 1
ATOM 697 N N . ILE A 1 84 ? 3.661 -5.367 3.381 1.00 86.56 84 ILE A N 1
ATOM 698 C CA . ILE A 1 84 ? 4.801 -6.281 3.237 1.00 86.56 84 ILE A CA 1
ATOM 699 C C . ILE A 1 84 ? 4.378 -7.532 2.464 1.00 86.56 84 ILE A C 1
ATOM 701 O O . ILE A 1 84 ? 5.051 -7.907 1.505 1.00 86.56 84 ILE A O 1
ATOM 705 N N . SER A 1 85 ? 3.247 -8.144 2.825 1.00 86.81 85 SER A N 1
ATOM 706 C CA . SER A 1 85 ? 2.716 -9.311 2.119 1.00 86.81 85 SER A CA 1
ATOM 707 C C . SER A 1 85 ? 2.438 -9.010 0.647 1.00 86.81 85 SER A C 1
ATOM 709 O O . SER A 1 85 ? 2.772 -9.822 -0.205 1.00 86.81 85 SER A O 1
ATOM 711 N N . LEU A 1 86 ? 1.912 -7.830 0.312 1.00 86.81 86 LEU A N 1
ATOM 712 C CA . LEU A 1 86 ? 1.679 -7.452 -1.082 1.00 86.81 86 LEU A CA 1
ATOM 713 C C . LEU A 1 86 ? 2.993 -7.361 -1.870 1.00 86.81 86 LEU A C 1
ATOM 715 O O . LEU A 1 86 ? 3.076 -7.860 -2.989 1.00 86.81 86 LEU A O 1
ATOM 719 N N . TRP A 1 87 ? 4.040 -6.776 -1.286 1.00 83.62 87 TRP A N 1
ATOM 720 C CA . TRP A 1 87 ? 5.351 -6.721 -1.936 1.00 83.62 87 TRP A CA 1
ATOM 721 C C . TRP A 1 87 ? 5.985 -8.097 -2.112 1.00 83.62 87 TRP A C 1
ATOM 723 O O . TRP A 1 87 ? 6.551 -8.375 -3.169 1.00 83.62 87 TRP A O 1
ATOM 733 N N . LEU A 1 88 ? 5.850 -8.971 -1.116 1.00 82.38 88 LEU A N 1
ATOM 734 C CA . LEU A 1 88 ? 6.304 -10.359 -1.205 1.00 82.38 88 LEU A CA 1
ATOM 735 C C . LEU A 1 88 ? 5.510 -11.160 -2.246 1.00 82.38 88 LEU A C 1
ATOM 737 O O . LEU A 1 88 ? 6.079 -12.022 -2.909 1.00 82.38 88 LEU A O 1
ATOM 741 N N . ALA A 1 89 ? 4.228 -10.845 -2.439 1.00 84.06 89 ALA A N 1
ATOM 742 C CA . ALA A 1 89 ? 3.386 -11.461 -3.462 1.00 84.06 89 ALA A CA 1
ATOM 743 C C . ALA A 1 89 ? 3.816 -11.086 -4.882 1.00 84.06 89 ALA A C 1
ATOM 745 O O . ALA A 1 89 ? 3.757 -11.911 -5.793 1.00 84.06 89 ALA A O 1
ATOM 746 N N . VAL A 1 90 ? 4.258 -9.842 -5.073 1.00 76.75 90 VAL A N 1
ATOM 747 C CA . VAL A 1 90 ? 4.850 -9.389 -6.336 1.00 76.75 90 VAL A CA 1
ATOM 748 C C . VAL A 1 90 ? 6.238 -10.023 -6.516 1.00 76.75 90 VAL A C 1
ATOM 750 O O . VAL A 1 90 ? 6.603 -10.432 -7.615 1.00 76.75 90 VAL A O 1
ATOM 753 N N . GLY A 1 91 ? 6.999 -10.195 -5.431 1.00 61.03 91 GLY A N 1
ATOM 754 C CA . GLY A 1 91 ? 8.300 -10.885 -5.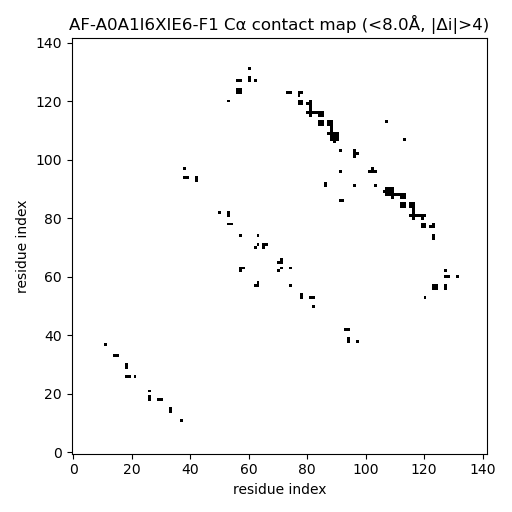381 1.00 61.03 91 GLY A CA 1
ATOM 755 C C . GLY A 1 91 ? 9.463 -10.126 -6.018 1.00 61.03 91 GLY A C 1
ATOM 756 O O . GLY A 1 91 ? 10.619 -10.437 -5.744 1.00 61.03 91 GLY A O 1
ATOM 757 N N . ILE A 1 92 ? 9.184 -9.081 -6.801 1.00 61.28 92 ILE A N 1
ATOM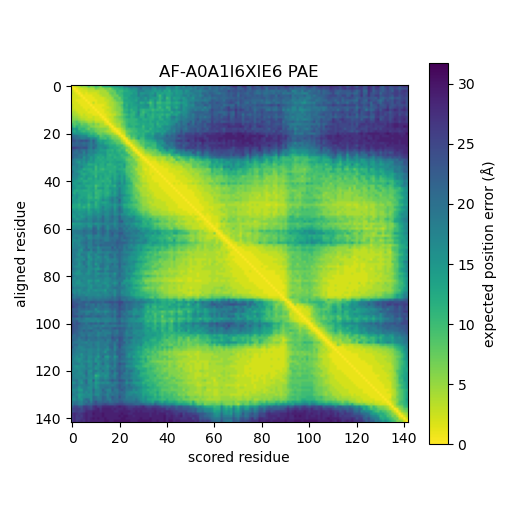 758 C CA . ILE A 1 92 ? 10.174 -8.119 -7.282 1.00 61.28 92 ILE A CA 1
ATOM 759 C C . ILE A 1 92 ? 9.589 -6.711 -7.140 1.00 61.28 92 ILE A C 1
ATOM 761 O O . ILE A 1 92 ? 8.536 -6.403 -7.689 1.00 61.28 92 ILE A O 1
ATOM 765 N N . ASN A 1 93 ? 10.276 -5.823 -6.422 1.00 62.38 93 ASN A N 1
ATOM 766 C CA . ASN A 1 93 ? 9.919 -4.403 -6.422 1.00 62.38 93 ASN A CA 1
ATOM 767 C C . ASN A 1 93 ? 10.086 -3.867 -7.868 1.00 62.38 93 ASN A C 1
ATOM 769 O O . ASN A 1 93 ? 11.143 -4.121 -8.442 1.00 62.38 93 ASN A O 1
ATOM 773 N N . PRO A 1 94 ? 9.117 -3.161 -8.488 1.00 55.47 94 PRO A N 1
ATOM 774 C CA . PRO A 1 94 ? 9.176 -2.678 -9.870 1.00 55.47 94 PRO A CA 1
ATOM 775 C C . PRO A 1 94 ? 10.506 -2.025 -10.245 1.00 55.47 94 PRO A C 1
ATOM 777 O O . PRO A 1 94 ? 10.997 -2.211 -11.351 1.00 55.47 94 PRO A O 1
ATOM 780 N N . ILE A 1 95 ? 11.131 -1.329 -9.293 1.00 59.59 95 ILE A N 1
ATOM 781 C CA . ILE A 1 95 ? 12.464 -0.741 -9.454 1.00 59.59 95 ILE A CA 1
ATOM 782 C C . ILE A 1 95 ? 13.521 -1.829 -9.701 1.00 59.59 95 ILE A C 1
ATOM 784 O O . ILE A 1 95 ? 14.277 -1.740 -10.662 1.00 59.59 95 ILE A O 1
ATOM 788 N N . ASN A 1 96 ? 13.540 -2.891 -8.895 1.00 61.00 96 ASN A N 1
ATOM 789 C CA . ASN A 1 96 ? 14.471 -4.010 -9.052 1.00 61.00 96 ASN A CA 1
ATOM 790 C C . ASN A 1 96 ? 14.219 -4.801 -10.343 1.00 61.00 96 ASN A C 1
ATOM 792 O O . ASN A 1 96 ? 15.183 -5.230 -10.969 1.00 61.00 96 ASN A O 1
ATOM 796 N N . ALA A 1 97 ? 12.959 -4.967 -10.765 1.00 59.00 97 ALA A N 1
ATOM 797 C CA . ALA A 1 97 ? 12.622 -5.657 -12.017 1.00 59.00 97 ALA A CA 1
ATOM 798 C C . ALA A 1 97 ? 13.208 -4.921 -13.227 1.00 59.00 97 ALA A C 1
ATOM 800 O O . ALA A 1 97 ? 13.793 -5.531 -14.122 1.00 59.00 97 ALA A O 1
ATOM 801 N N . VAL A 1 98 ? 13.102 -3.591 -13.214 1.00 59.09 98 VAL A N 1
ATOM 802 C CA . VAL A 1 98 ? 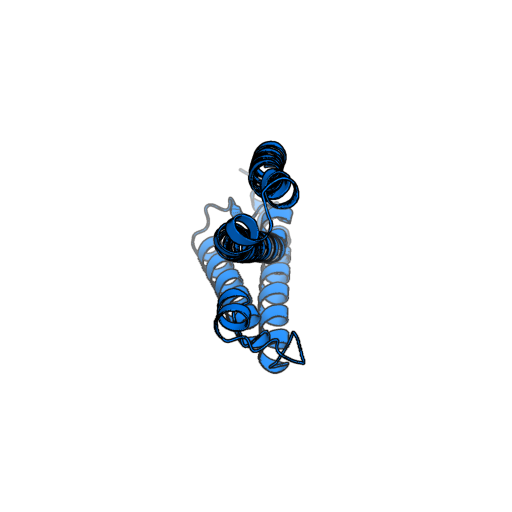13.618 -2.750 -14.291 1.00 59.09 98 VAL A CA 1
ATOM 803 C C . VAL A 1 98 ? 15.145 -2.665 -14.238 1.00 59.09 98 VAL A C 1
ATOM 805 O O . VAL A 1 98 ? 15.783 -2.848 -15.270 1.00 59.09 98 VAL A O 1
ATOM 808 N N . VAL A 1 99 ? 15.748 -2.459 -13.058 1.00 59.78 99 VAL A N 1
ATOM 809 C CA . VAL A 1 99 ? 17.218 -2.423 -12.877 1.00 59.78 99 VAL A CA 1
ATOM 810 C C . VAL A 1 99 ? 17.880 -3.723 -13.330 1.00 59.78 99 VAL A C 1
ATOM 812 O O . VAL A 1 99 ? 18.946 -3.691 -13.937 1.00 59.78 99 VAL A O 1
ATOM 815 N N . GLN A 1 100 ? 17.246 -4.867 -13.078 1.00 61.00 100 GLN A N 1
ATOM 816 C CA . GLN A 1 100 ? 17.788 -6.169 -13.466 1.00 61.00 100 GLN A CA 1
ATOM 817 C C . GLN A 1 100 ? 17.468 -6.556 -14.918 1.00 61.00 100 GLN A C 1
ATOM 819 O O . GLN A 1 100 ? 17.895 -7.624 -15.354 1.00 61.00 100 GLN A O 1
ATOM 824 N N . GLY A 1 101 ? 16.699 -5.744 -15.659 1.00 58.81 101 GLY A N 1
ATOM 825 C CA . GLY A 1 101 ? 16.239 -6.068 -17.016 1.00 58.81 101 GLY A CA 1
ATOM 826 C C . GLY A 1 101 ? 15.348 -7.315 -17.087 1.00 58.81 101 GLY A C 1
ATOM 827 O O . GLY A 1 101 ? 15.089 -7.835 -18.169 1.00 58.81 101 GLY A O 1
ATOM 828 N N . LYS A 1 102 ? 14.886 -7.813 -15.936 1.00 61.12 102 LYS A N 1
ATOM 829 C CA . LYS A 1 102 ? 14.062 -9.012 -15.809 1.00 61.12 102 LYS A CA 1
ATOM 830 C C . LYS A 1 102 ? 12.632 -8.563 -15.582 1.00 61.12 102 LYS A C 1
ATOM 832 O O . LYS A 1 102 ? 12.208 -8.372 -14.445 1.00 61.12 102 LYS A O 1
ATOM 837 N N . VAL A 1 103 ? 11.899 -8.378 -16.677 1.00 60.62 103 VAL A N 1
ATOM 838 C CA . VAL A 1 103 ? 10.443 -8.231 -16.609 1.00 60.62 103 VAL A CA 1
ATOM 839 C C . VAL A 1 103 ? 9.888 -9.588 -16.172 1.00 60.62 103 VAL A C 1
ATOM 841 O O . VAL A 1 103 ? 10.070 -10.564 -16.901 1.00 60.62 103 VAL A O 1
ATOM 844 N N . PRO A 1 104 ? 9.280 -9.704 -14.980 1.00 61.28 104 PRO A N 1
ATOM 845 C CA . PRO A 1 104 ? 8.734 -10.980 -14.551 1.00 61.28 104 PRO A CA 1
ATOM 846 C C . PRO A 1 104 ? 7.562 -11.366 -15.461 1.00 61.28 104 PRO A C 1
ATOM 848 O O . PRO A 1 104 ? 6.690 -10.543 -15.733 1.00 61.28 104 PRO A O 1
ATOM 851 N N . GLU A 1 105 ? 7.516 -12.626 -15.905 1.00 64.81 105 GLU A N 1
ATOM 852 C CA . GLU A 1 105 ? 6.411 -13.159 -16.726 1.00 64.81 105 GLU A CA 1
ATOM 853 C C . GLU A 1 105 ? 5.053 -13.067 -16.012 1.00 64.81 105 GLU A C 1
ATOM 855 O O . GLU A 1 105 ? 4.000 -13.030 -16.648 1.00 64.81 105 GLU A O 1
ATOM 860 N N . LYS A 1 106 ? 5.071 -13.023 -14.675 1.00 66.75 106 LYS A N 1
ATOM 861 C CA . LYS A 1 106 ? 3.890 -12.884 -13.824 1.00 66.75 106 LYS A CA 1
ATOM 862 C C . LYS A 1 106 ? 4.084 -11.731 -12.847 1.00 66.75 106 LYS A C 1
ATOM 864 O O . LYS A 1 106 ? 5.080 -11.679 -12.134 1.00 66.75 106 LYS A O 1
ATOM 869 N N . ILE A 1 107 ? 3.090 -10.843 -12.781 1.00 67.31 107 ILE A N 1
ATOM 870 C CA . ILE A 1 107 ? 3.059 -9.705 -11.844 1.00 67.31 107 ILE A CA 1
ATOM 871 C C . ILE A 1 107 ? 3.011 -10.196 -10.389 1.00 67.31 107 ILE A C 1
ATOM 873 O O . ILE A 1 107 ? 3.619 -9.588 -9.516 1.00 67.31 107 ILE A O 1
ATOM 877 N N . PHE A 1 108 ? 2.314 -11.305 -10.134 1.00 72.62 108 PHE A N 1
ATOM 878 C CA . PHE A 1 108 ? 2.293 -11.977 -8.838 1.00 72.62 108 PHE A CA 1
ATOM 879 C C . PHE A 1 108 ? 3.081 -13.276 -8.939 1.00 72.62 108 PHE A C 1
ATOM 881 O O . PHE A 1 108 ? 2.704 -14.191 -9.675 1.00 72.62 108 PHE A O 1
ATOM 888 N N . SER A 1 109 ? 4.184 -13.340 -8.208 1.00 75.56 109 SER A N 1
ATOM 889 C CA . SER A 1 109 ? 5.065 -14.504 -8.150 1.00 75.56 109 SER A CA 1
ATOM 890 C C . SER A 1 109 ? 4.669 -15.477 -7.043 1.00 75.56 109 SER A C 1
ATOM 892 O O . SER A 1 109 ? 4.992 -16.659 -7.141 1.00 75.56 109 SER A O 1
ATOM 894 N N . ASN A 1 110 ? 3.939 -15.017 -6.019 1.00 80.94 110 ASN A N 1
ATOM 895 C CA . ASN A 1 110 ? 3.530 -15.857 -4.898 1.00 80.94 110 ASN A CA 1
ATOM 896 C C . ASN A 1 110 ? 2.079 -15.585 -4.456 1.00 80.94 110 ASN A C 1
ATOM 898 O O . ASN A 1 110 ? 1.739 -14.498 -3.980 1.00 80.94 110 ASN A O 1
ATOM 902 N N . ALA A 1 111 ? 1.225 -16.601 -4.606 1.00 85.88 111 ALA A N 1
ATOM 903 C CA . ALA A 1 111 ? -0.198 -16.530 -4.281 1.00 85.88 111 ALA A CA 1
ATOM 904 C C . ALA A 1 111 ? -0.482 -16.533 -2.767 1.00 85.88 111 ALA A C 1
ATOM 906 O O . ALA A 1 111 ? -1.424 -15.870 -2.332 1.00 85.88 111 ALA A O 1
ATOM 907 N N . ASP A 1 112 ? 0.344 -17.198 -1.956 1.00 87.00 112 ASP A N 1
ATOM 908 C CA . ASP A 1 112 ? 0.157 -17.277 -0.500 1.00 87.00 112 ASP A CA 1
ATOM 909 C C . ASP A 1 112 ? 0.354 -15.907 0.152 1.00 87.00 112 ASP A C 1
ATOM 911 O O . ASP A 1 112 ? -0.406 -15.490 1.033 1.00 87.00 112 ASP A O 1
ATOM 915 N N . PHE A 1 113 ? 1.336 -15.147 -0.336 1.00 87.25 113 PHE A N 1
ATOM 916 C CA . PHE A 1 113 ? 1.549 -13.775 0.111 1.00 87.25 113 PHE A CA 1
ATOM 917 C C . PHE A 1 113 ? 0.442 -12.831 -0.365 1.00 87.25 113 PHE A C 1
ATOM 919 O O . PHE A 1 113 ? 0.059 -11.925 0.378 1.00 87.25 113 PHE A O 1
ATOM 926 N N . LEU A 1 114 ? -0.134 -13.059 -1.551 1.00 87.25 114 LEU A N 1
ATOM 927 C CA . LEU A 1 114 ? -1.284 -12.281 -2.019 1.00 87.25 114 LEU A CA 1
ATOM 928 C C . LEU A 1 114 ? -2.511 -12.530 -1.132 1.00 87.25 114 LEU A C 1
ATOM 930 O O . LEU A 1 114 ? -3.164 -11.581 -0.694 1.00 87.25 114 LEU A O 1
ATOM 934 N N . MET A 1 115 ? -2.779 -13.798 -0.811 1.00 87.94 115 MET A N 1
ATOM 935 C CA . MET A 1 115 ? -3.838 -14.191 0.122 1.00 87.94 115 MET A CA 1
ATOM 936 C C . MET A 1 115 ? -3.601 -13.601 1.512 1.00 87.94 115 MET A C 1
ATOM 938 O O . MET A 1 115 ? -4.535 -13.088 2.125 1.00 87.94 115 MET A O 1
ATOM 942 N N . SER A 1 116 ? -2.352 -13.579 1.979 1.00 87.00 116 SER A N 1
ATOM 943 C CA . SER A 1 116 ? -1.985 -12.935 3.246 1.00 87.00 116 SER A CA 1
ATOM 944 C C . SER A 1 116 ? -2.270 -11.428 3.228 1.00 87.00 116 SER A C 1
ATOM 946 O O . SER A 1 116 ? -2.844 -10.893 4.177 1.00 87.00 116 SER A O 1
ATOM 948 N N . ALA A 1 117 ? -1.937 -10.733 2.134 1.00 88.31 117 ALA A N 1
ATOM 949 C CA . ALA A 1 117 ? -2.216 -9.304 1.988 1.00 88.31 117 ALA A CA 1
ATOM 950 C C . ALA A 1 117 ? -3.725 -9.003 2.035 1.00 88.31 117 ALA A C 1
ATOM 952 O O . ALA A 1 117 ? -4.163 -8.065 2.713 1.00 88.31 117 ALA A O 1
ATOM 953 N N . LEU A 1 118 ? -4.525 -9.830 1.356 1.00 88.44 118 LEU A N 1
ATOM 954 C CA . LEU A 1 118 ? -5.986 -9.751 1.388 1.00 88.44 118 LEU A CA 1
ATOM 955 C C . LEU A 1 118 ? -6.536 -10.042 2.785 1.00 88.44 118 LEU A C 1
ATOM 957 O O . LEU A 1 118 ? -7.385 -9.291 3.265 1.00 88.44 118 LEU A O 1
ATOM 961 N N . PHE A 1 119 ? -6.018 -11.070 3.458 1.00 91.75 119 PHE A N 1
ATOM 962 C CA . PHE A 1 119 ? -6.404 -11.429 4.819 1.00 91.75 119 PHE A CA 1
ATOM 963 C C . PHE A 1 119 ? -6.191 -10.269 5.793 1.00 91.75 119 PHE A C 1
ATOM 965 O O . PHE A 1 119 ? -7.132 -9.880 6.482 1.00 91.75 119 PHE A O 1
ATOM 972 N N . PHE A 1 120 ? -5.002 -9.658 5.820 1.00 88.50 1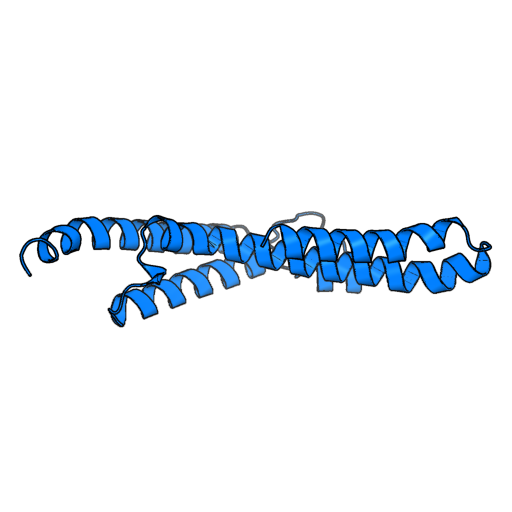20 PHE A N 1
ATOM 973 C CA . PHE A 1 120 ? -4.737 -8.526 6.715 1.00 88.50 120 PHE A CA 1
ATOM 974 C C . PHE A 1 120 ? -5.600 -7.306 6.385 1.00 88.50 120 PHE A C 1
ATOM 976 O O . PHE A 1 120 ? -6.065 -6.621 7.296 1.00 88.50 120 PHE A O 1
ATOM 983 N N . THR A 1 121 ? -5.877 -7.060 5.103 1.00 85.44 121 THR A N 1
ATOM 984 C CA . THR A 1 121 ? -6.777 -5.975 4.682 1.00 85.44 121 THR A CA 1
ATOM 985 C C . THR A 1 121 ? -8.213 -6.229 5.153 1.00 85.44 121 THR A C 1
ATOM 987 O O . THR A 1 121 ? -8.843 -5.339 5.730 1.00 85.44 121 THR A O 1
ATOM 990 N N . ALA A 1 122 ? -8.721 -7.451 4.970 1.00 86.94 122 ALA A N 1
ATOM 991 C CA . ALA A 1 122 ? -10.056 -7.858 5.400 1.00 86.94 122 ALA A CA 1
ATOM 992 C C . ALA A 1 122 ? -10.189 -7.862 6.930 1.00 86.94 122 ALA A C 1
ATOM 994 O O . ALA A 1 122 ? -11.165 -7.335 7.461 1.00 86.94 122 ALA A O 1
ATOM 995 N N . TYR A 1 123 ? -9.186 -8.378 7.642 1.00 87.69 123 TYR A N 1
ATOM 996 C CA . TYR A 1 123 ? -9.107 -8.345 9.101 1.00 87.69 123 TYR A CA 1
ATOM 997 C C . TYR A 1 123 ? -9.233 -6.917 9.630 1.00 87.69 123 TYR A C 1
ATOM 999 O O . TYR A 1 123 ? -10.031 -6.634 10.524 1.00 87.69 123 TYR A O 1
ATOM 1007 N N . ALA A 1 124 ? -8.488 -5.991 9.034 1.00 84.56 124 ALA A N 1
ATOM 1008 C CA . ALA A 1 124 ? -8.473 -4.610 9.470 1.00 84.56 124 ALA A CA 1
ATOM 1009 C C . ALA A 1 124 ? -9.786 -3.876 9.136 1.00 84.56 124 ALA A C 1
ATOM 1011 O O . ALA A 1 124 ? -10.249 -3.047 9.926 1.00 84.56 124 ALA A O 1
ATOM 1012 N N . PHE A 1 125 ? -10.419 -4.208 8.005 1.00 85.00 125 PHE A N 1
ATOM 1013 C CA . PHE A 1 125 ? -11.769 -3.750 7.662 1.00 85.00 125 PHE A CA 1
ATOM 1014 C C . PHE A 1 125 ? -12.804 -4.249 8.678 1.00 85.00 125 PHE A C 1
ATOM 1016 O O . PHE A 1 125 ? -13.600 -3.464 9.190 1.00 85.00 125 PHE A O 1
ATOM 1023 N N . LEU A 1 126 ? -12.763 -5.538 9.015 1.00 87.81 126 LEU A N 1
ATOM 1024 C CA . LEU A 1 126 ? -13.712 -6.173 9.925 1.00 87.81 126 LEU A CA 1
ATOM 1025 C C . LEU A 1 126 ? -13.547 -5.648 11.354 1.00 87.81 126 LEU A C 1
ATOM 1027 O O . LEU A 1 126 ? -14.531 -5.257 11.978 1.00 87.81 126 LEU A O 1
ATOM 1031 N N . PHE A 1 127 ? -12.308 -5.523 11.838 1.00 85.56 127 PHE A N 1
ATOM 1032 C CA . PHE A 1 127 ? -12.020 -4.852 13.105 1.00 85.56 127 PHE A CA 1
ATOM 1033 C C . PHE A 1 127 ? -12.565 -3.423 13.122 1.00 85.56 127 PHE A C 1
ATOM 1035 O O . PHE A 1 127 ? -13.187 -3.013 14.099 1.00 85.56 127 PHE A O 1
ATOM 1042 N N . SER A 1 128 ? -12.366 -2.671 12.036 1.00 82.75 128 SER A N 1
ATOM 1043 C CA . SER A 1 128 ? -12.859 -1.298 11.934 1.00 82.75 128 SER A CA 1
ATOM 1044 C C . SER A 1 128 ? -14.384 -1.227 12.031 1.00 82.75 128 SER A C 1
ATOM 1046 O O . SER A 1 128 ? -14.934 -0.400 12.762 1.00 82.75 128 SER A O 1
ATOM 1048 N N . LEU A 1 129 ? -15.069 -2.134 11.338 1.00 85.44 129 LEU A N 1
ATOM 1049 C CA . LEU A 1 129 ? -16.522 -2.236 11.350 1.00 85.44 129 LEU A CA 1
ATOM 1050 C C . LEU A 1 129 ? -17.049 -2.585 12.750 1.00 85.44 129 LEU A C 1
ATOM 1052 O O . LEU A 1 129 ? -17.923 -1.885 13.264 1.00 85.44 129 LEU A O 1
ATOM 1056 N N . LEU A 1 130 ? -16.474 -3.597 13.405 1.00 86.69 130 LEU A N 1
ATOM 1057 C CA . LEU A 1 130 ? -16.843 -3.969 14.775 1.00 86.69 130 LEU A CA 1
ATOM 1058 C C . LEU A 1 130 ? -16.562 -2.834 15.763 1.00 86.69 130 LEU A C 1
ATOM 1060 O O . LEU A 1 130 ? -17.400 -2.531 16.610 1.00 86.69 130 LEU A O 1
ATOM 1064 N N . TRP A 1 131 ? -15.413 -2.167 15.638 1.00 84.44 131 TRP A N 1
ATOM 1065 C CA . TRP A 1 131 ? -15.048 -1.054 16.508 1.00 84.44 131 TRP A CA 1
ATOM 1066 C C . TRP A 1 131 ? -16.085 0.067 16.459 1.00 84.44 131 TRP A C 1
ATOM 1068 O O . TRP A 1 131 ? -16.452 0.606 17.503 1.00 84.44 131 TRP A O 1
ATOM 1078 N N . ILE A 1 132 ? -16.574 0.402 15.263 1.00 83.00 132 ILE A N 1
ATOM 1079 C CA . ILE A 1 132 ? -17.643 1.388 15.105 1.00 83.00 132 ILE A CA 1
ATOM 1080 C C . ILE A 1 132 ? -18.935 0.886 15.730 1.00 83.00 132 ILE A C 1
ATOM 1082 O O . ILE A 1 132 ? -19.524 1.626 16.510 1.00 83.00 132 ILE A O 1
ATOM 1086 N N . LEU A 1 133 ? -19.371 -0.336 15.417 1.00 84.75 133 LEU A N 1
ATOM 1087 C CA . LEU A 1 133 ? -20.638 -0.868 15.926 1.00 84.75 133 LEU A CA 1
ATOM 1088 C C . LEU A 1 133 ? -20.684 -0.882 17.458 1.00 84.75 133 LEU A C 1
ATOM 1090 O O . LEU A 1 133 ? -21.678 -0.461 18.042 1.00 84.75 133 LEU A O 1
ATOM 1094 N N . PHE A 1 134 ? -19.597 -1.298 18.110 1.00 83.69 134 PHE A N 1
ATOM 1095 C CA . PHE A 1 134 ? -19.559 -1.418 19.567 1.00 83.69 134 PHE A CA 1
ATOM 1096 C C . PHE A 1 134 ? -19.252 -0.111 20.306 1.00 83.69 134 PHE A C 1
ATOM 1098 O O . PHE A 1 134 ? -19.622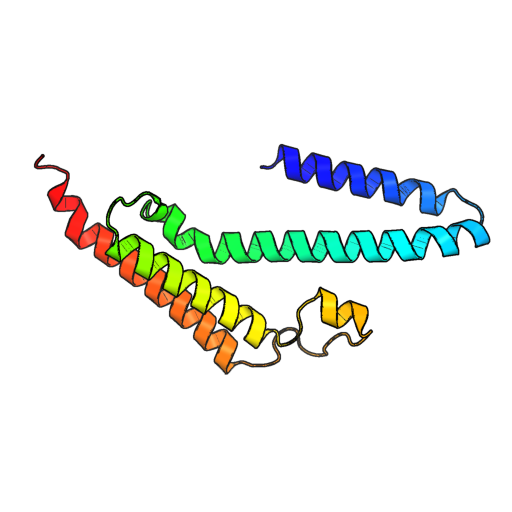 0.018 21.471 1.00 83.69 134 PHE A O 1
ATOM 1105 N N . ASN A 1 135 ? -18.594 0.867 19.669 1.00 77.06 135 ASN A N 1
ATOM 1106 C CA . ASN A 1 135 ? -18.202 2.113 20.344 1.00 77.06 135 ASN A CA 1
ATOM 1107 C C . ASN A 1 135 ? -18.957 3.368 19.887 1.00 77.06 135 ASN A C 1
ATOM 1109 O O . ASN A 1 135 ? -18.845 4.385 20.571 1.00 77.06 135 ASN A O 1
ATOM 1113 N N . ARG A 1 136 ? -19.761 3.328 18.811 1.00 63.22 136 ARG A N 1
ATOM 1114 C CA . ARG A 1 136 ? -20.634 4.463 18.437 1.00 63.22 136 ARG A CA 1
ATOM 1115 C C . ARG A 1 136 ? -21.645 4.814 19.530 1.00 63.22 136 ARG A C 1
ATOM 1117 O O . ARG A 1 136 ? -21.921 5.987 19.728 1.00 63.22 136 ARG A O 1
ATOM 1124 N N . GLY A 1 137 ? -22.142 3.825 20.276 1.00 53.25 137 GLY A N 1
ATOM 1125 C CA . GLY A 1 137 ? -23.121 4.057 21.347 1.00 53.25 137 GLY A CA 1
ATOM 1126 C C . GLY A 1 137 ? -22.566 4.777 22.583 1.00 53.25 137 GLY A C 1
ATOM 1127 O O . GLY A 1 137 ? -23.336 5.326 23.360 1.00 53.25 137 GLY A O 1
ATOM 1128 N N . LYS A 1 138 ? -21.239 4.820 22.776 1.00 53.28 138 LYS A N 1
ATOM 1129 C CA . LYS A 1 138 ? -20.622 5.494 23.934 1.00 53.28 138 LYS A CA 1
ATOM 1130 C C . LYS A 1 138 ? -20.355 6.985 23.712 1.00 53.28 138 LYS A C 1
ATOM 1132 O O . LYS A 1 138 ? -20.074 7.681 24.679 1.00 53.28 138 LYS A O 1
ATOM 1137 N N . SER A 1 139 ? -20.422 7.479 22.472 1.00 46.97 139 SER A N 1
ATOM 1138 C CA . SER A 1 139 ? -20.199 8.901 22.169 1.00 46.97 139 SER A CA 1
ATOM 1139 C C . SER A 1 139 ? -21.462 9.760 22.209 1.00 46.97 139 SER A C 1
ATOM 1141 O O . SER A 1 139 ? -21.344 10.972 22.116 1.00 46.97 139 SER A O 1
ATOM 1143 N N . GLU A 1 140 ? -22.653 9.167 22.325 1.00 42.97 140 GLU A N 1
ATOM 1144 C CA . GLU A 1 140 ? -23.920 9.915 22.443 1.00 42.97 140 GLU A CA 1
ATOM 1145 C C . GLU A 1 140 ? -24.334 10.179 23.905 1.00 42.97 140 GLU A C 1
ATOM 1147 O O . GLU A 1 140 ? -25.344 10.828 24.148 1.00 42.97 140 GLU A O 1
ATOM 1152 N N . GLN A 1 141 ? -23.556 9.702 24.885 1.00 36.72 141 GLN A N 1
ATOM 1153 C CA . GLN A 1 141 ? -23.836 9.854 26.322 1.00 36.72 141 GLN A CA 1
ATOM 1154 C C . GLN A 1 141 ? -22.784 10.687 27.081 1.00 36.72 141 GLN A C 1
ATOM 1156 O O . GLN A 1 141 ? -22.769 10.656 28.311 1.00 36.72 141 GLN A O 1
ATOM 1161 N N . ALA A 1 142 ? -21.900 11.404 26.380 1.00 36.50 142 ALA A N 1
ATOM 1162 C CA . ALA A 1 142 ? -20.854 12.234 26.984 1.00 36.50 142 ALA A CA 1
ATOM 1163 C C . ALA A 1 142 ? -20.870 13.661 26.432 1.00 36.50 142 ALA A C 1
ATOM 1165 O O . ALA A 1 142 ? -20.963 13.801 25.192 1.00 36.50 142 ALA A O 1
#

Foldseek 3Di:
DVVVVVVVVVVLVVLVVVLVVDDPVVSVVSVVVSVLVVQVVVLVVVLVVVLCVLCVLCVVLVLCPPPDPVSVVLSVVLSVQLSVLVCVQQVARSNRCVVVVNDDPDSGPDPVSNVRSVVSSVVNNVVSVVCCVVCVVVVVPD

Mean predicted aligned error: 12.14 Å